Protein AF-A0A7L3DTL2-F1 (afdb_monomer_lite)

Sequence (79 aa):
MTTQTFYEVNFDDGSYSDNVYPESIISRDCIQLGPPPEGEMVQLQWTDGIIYKAKFIAAQISQIYQVSMEEYARVSCQR

Radius of gyration: 18.49 Å; chains: 1; bounding box: 64×28×30 Å

Secondary structure (DSSP, 8-state):
-EEEEEEEEEETTS-EEEEE-GGGB-SS-HHHH-PPPTT-EEEEE-TTS-EEEEEEEEEEEEEE---------------

Organism: Pluvianellus socialis (NCBI:txid227228)

Structure (mmCIF, N/CA/C/O backbone):
data_AF-A0A7L3DTL2-F1
#
_entry.id   AF-A0A7L3DTL2-F1
#
loop_
_atom_site.group_PDB
_atom_site.id
_atom_site.type_symbol
_atom_site.label_atom_id
_atom_site.label_alt_id
_atom_site.label_comp_id
_atom_site.label_asym_id
_atom_site.label_entity_id
_atom_site.label_seq_id
_atom_site.pdbx_PDB_ins_code
_atom_site.Cartn_x
_atom_site.Cartn_y
_atom_site.Cartn_z
_atom_site.occupancy
_atom_site.B_iso_or_equiv
_atom_site.auth_seq_id
_atom_site.auth_comp_id
_atom_site.auth_asym_id
_atom_site.auth_atom_id
_atom_site.pdbx_PDB_model_num
ATOM 1 N N . MET A 1 1 ? 12.422 12.108 15.461 1.00 49.75 1 MET A N 1
ATOM 2 C CA . MET A 1 1 ? 11.655 10.846 15.446 1.00 49.75 1 MET A CA 1
ATOM 3 C C . MET A 1 1 ? 10.816 10.863 14.192 1.00 49.75 1 MET A C 1
ATOM 5 O O . MET A 1 1 ? 10.074 11.821 14.017 1.00 49.75 1 MET A O 1
ATOM 9 N N . THR A 1 2 ? 10.974 9.874 13.323 1.00 59.38 2 THR A N 1
ATOM 10 C CA . THR A 1 2 ? 10.320 9.865 12.011 1.00 59.38 2 THR A CA 1
ATOM 11 C C . THR A 1 2 ? 9.392 8.661 11.996 1.00 59.38 2 THR A C 1
ATOM 13 O O . THR A 1 2 ? 9.834 7.519 12.069 1.00 59.38 2 THR A O 1
ATOM 16 N N . THR A 1 3 ? 8.087 8.901 12.035 1.00 65.06 3 THR A N 1
ATOM 17 C CA . THR A 1 3 ? 7.071 7.847 11.934 1.00 65.06 3 THR A CA 1
ATOM 18 C C . THR A 1 3 ? 6.890 7.497 10.465 1.00 65.06 3 THR A C 1
ATOM 20 O O . THR A 1 3 ? 6.555 8.384 9.680 1.00 65.06 3 THR A O 1
ATOM 23 N N . GLN A 1 4 ? 7.102 6.238 10.085 1.00 78.81 4 GLN A N 1
ATOM 24 C CA . GLN A 1 4 ? 6.851 5.769 8.724 1.00 78.81 4 GLN A CA 1
ATOM 25 C C . GLN A 1 4 ? 5.674 4.800 8.729 1.00 78.81 4 GLN A C 1
ATOM 27 O O . GLN A 1 4 ? 5.579 3.916 9.576 1.00 78.81 4 GLN A O 1
ATOM 32 N N . THR A 1 5 ? 4.750 5.006 7.798 1.00 82.00 5 THR A N 1
ATOM 33 C CA . THR A 1 5 ? 3.560 4.166 7.659 1.00 82.00 5 THR A CA 1
ATOM 34 C C . THR A 1 5 ? 3.806 3.152 6.556 1.00 82.00 5 THR A C 1
ATOM 36 O O . THR A 1 5 ? 4.141 3.543 5.439 1.00 82.00 5 THR A O 1
ATOM 39 N N . PHE A 1 6 ? 3.627 1.878 6.877 1.00 87.31 6 PHE A N 1
ATOM 40 C CA . PHE A 1 6 ? 3.710 0.753 5.960 1.00 87.31 6 PHE A CA 1
ATOM 41 C C . PHE A 1 6 ? 2.351 0.070 5.860 1.00 87.31 6 PHE A C 1
ATOM 43 O O . PHE A 1 6 ? 1.605 -0.007 6.834 1.00 87.31 6 PHE A O 1
ATOM 50 N N . TYR A 1 7 ? 2.005 -0.387 4.668 1.00 88.75 7 TYR A N 1
ATOM 51 C CA . TYR A 1 7 ? 0.762 -1.078 4.383 1.00 88.75 7 TYR A CA 1
ATOM 52 C C . TYR A 1 7 ? 1.024 -2.557 4.157 1.00 88.75 7 TYR A C 1
ATOM 54 O O . TYR A 1 7 ? 1.941 -2.952 3.436 1.00 88.75 7 TYR A O 1
ATOM 62 N N . GLU A 1 8 ? 0.149 -3.352 4.749 1.00 92.00 8 GLU A N 1
ATOM 63 C CA . GLU A 1 8 ? 0.054 -4.779 4.549 1.00 92.00 8 GLU A CA 1
ATOM 6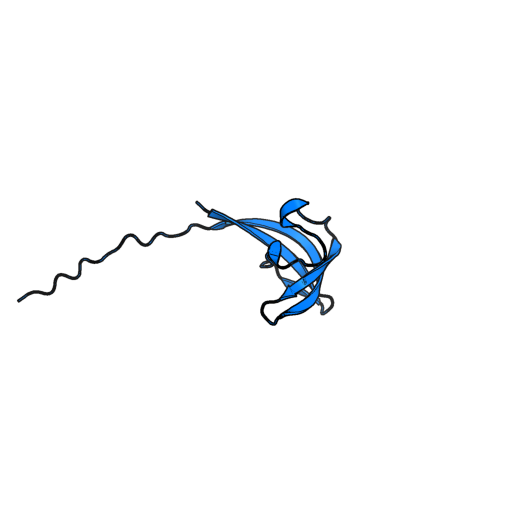4 C C . GLU A 1 8 ? -0.885 -5.051 3.391 1.00 92.00 8 GLU A C 1
ATOM 66 O O . GLU A 1 8 ? -2.041 -4.622 3.385 1.00 92.00 8 GLU A O 1
ATOM 71 N N . VAL A 1 9 ? -0.385 -5.767 2.394 1.00 91.31 9 VAL A N 1
ATOM 72 C CA . VAL A 1 9 ? -1.148 -6.168 1.223 1.00 91.31 9 VAL A CA 1
ATOM 73 C C . VAL A 1 9 ? -0.868 -7.629 0.892 1.00 91.31 9 VAL A C 1
ATOM 75 O O . VAL A 1 9 ? 0.216 -8.151 1.146 1.00 91.31 9 VAL A O 1
ATOM 78 N N . ASN A 1 10 ? -1.846 -8.293 0.291 1.00 93.38 10 ASN A N 1
ATOM 79 C CA . ASN A 1 10 ? -1.713 -9.653 -0.205 1.00 93.38 10 ASN A CA 1
ATOM 80 C C . ASN A 1 10 ? -1.871 -9.663 -1.725 1.00 93.38 10 ASN A C 1
ATOM 82 O O . ASN A 1 10 ? -2.929 -9.309 -2.242 1.00 93.38 10 ASN A O 1
ATOM 86 N N . PHE A 1 11 ? -0.822 -10.022 -2.448 1.00 90.25 11 PHE A N 1
ATOM 87 C CA . PHE A 1 11 ? -0.830 -10.099 -3.903 1.00 90.25 11 PHE A CA 1
ATOM 88 C C . PHE A 1 11 ? -1.745 -11.224 -4.398 1.00 90.25 11 PHE A C 1
ATOM 90 O O . PHE A 1 11 ? -1.982 -12.210 -3.703 1.00 90.25 11 PHE A O 1
ATOM 97 N N . ASP A 1 12 ? -2.232 -11.087 -5.631 1.00 87.25 12 ASP A N 1
ATOM 98 C CA . ASP A 1 12 ? -3.070 -12.110 -6.282 1.00 87.25 12 ASP A CA 1
ATOM 99 C C . ASP A 1 12 ? -2.347 -13.464 -6.441 1.00 87.25 12 ASP A C 1
ATOM 101 O O . ASP A 1 12 ? -2.974 -14.517 -6.416 1.00 87.25 12 ASP A O 1
ATOM 105 N N . ASP A 1 13 ? -1.011 -13.438 -6.494 1.00 86.19 13 ASP A N 1
ATOM 106 C CA . ASP A 1 13 ? -0.142 -14.624 -6.526 1.00 86.19 13 ASP A CA 1
ATOM 107 C C . ASP A 1 13 ? -0.106 -15.394 -5.183 1.00 86.19 13 ASP A C 1
ATOM 109 O O . ASP A 1 13 ? 0.482 -16.466 -5.077 1.00 86.19 13 ASP A O 1
ATOM 113 N N . GLY A 1 14 ? -0.735 -14.854 -4.130 1.00 85.69 14 GLY A N 1
ATOM 114 C CA . GLY A 1 14 ? -0.733 -15.419 -2.775 1.00 85.69 14 GLY A CA 1
ATOM 115 C C . GLY A 1 14 ? 0.462 -14.993 -1.917 1.00 85.69 14 GLY A C 1
ATOM 116 O O . GLY A 1 14 ? 0.603 -15.454 -0.784 1.00 85.69 14 GLY A O 1
ATOM 117 N N . SER A 1 15 ? 1.313 -14.112 -2.441 1.00 89.12 15 SER A N 1
ATOM 118 C CA . SER A 1 15 ? 2.419 -13.504 -1.700 1.00 89.12 15 SER A CA 1
ATOM 119 C C . SER A 1 15 ? 1.919 -12.370 -0.803 1.00 89.12 15 SER A C 1
ATOM 121 O O . SER A 1 15 ? 1.192 -11.493 -1.258 1.00 89.12 15 SER A O 1
ATOM 123 N N . TYR A 1 16 ? 2.366 -12.331 0.449 1.00 90.94 16 TYR A N 1
ATOM 124 C CA . TYR A 1 16 ? 2.058 -11.257 1.395 1.00 90.94 16 TYR A CA 1
ATOM 125 C C . TYR A 1 16 ? 3.224 -10.269 1.506 1.00 90.94 16 TYR A C 1
ATOM 127 O O . TYR A 1 16 ? 4.386 -10.672 1.456 1.00 90.94 16 TYR A O 1
ATOM 135 N N . SER A 1 17 ? 2.914 -8.984 1.673 1.00 89.06 17 SER A N 1
ATOM 136 C CA . SER A 1 17 ? 3.902 -7.928 1.881 1.00 89.06 17 SER A CA 1
ATOM 137 C C . SER A 1 17 ? 3.393 -6.891 2.875 1.00 89.06 17 SER A C 1
ATOM 139 O O . SER A 1 17 ? 2.397 -6.226 2.609 1.00 89.06 17 SER A O 1
ATOM 141 N N . ASP A 1 18 ? 4.123 -6.696 3.970 1.00 90.06 18 ASP A N 1
ATOM 142 C CA . ASP A 1 18 ? 3.854 -5.693 5.009 1.00 90.06 18 ASP A CA 1
ATOM 143 C C . ASP A 1 18 ? 4.603 -4.371 4.821 1.00 90.06 18 ASP A C 1
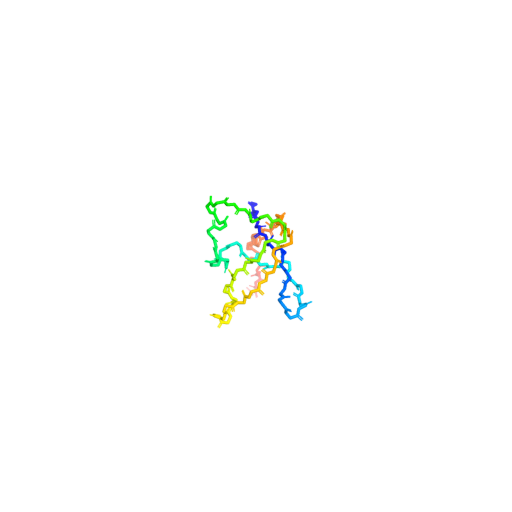ATOM 145 O O . ASP A 1 18 ? 4.346 -3.399 5.525 1.00 90.06 18 ASP A O 1
ATOM 149 N N . ASN A 1 19 ? 5.514 -4.314 3.851 1.00 88.38 19 ASN A N 1
ATOM 150 C CA . ASN A 1 19 ? 6.451 -3.208 3.677 1.00 88.38 19 ASN A CA 1
ATOM 151 C C . ASN A 1 19 ? 6.058 -2.233 2.549 1.00 88.38 19 ASN A C 1
ATOM 153 O O . ASN A 1 19 ? 6.928 -1.619 1.930 1.00 88.38 19 ASN A O 1
ATOM 157 N N . VAL A 1 20 ? 4.763 -2.084 2.250 1.00 87.19 20 VAL A N 1
ATOM 158 C CA . VAL A 1 20 ? 4.301 -1.257 1.121 1.00 87.19 20 VAL A CA 1
ATOM 159 C C . VAL A 1 20 ? 4.123 0.197 1.528 1.00 87.19 20 VAL A C 1
ATOM 161 O O . VAL A 1 20 ? 3.450 0.502 2.509 1.00 87.19 20 VAL A O 1
ATOM 164 N N . TYR A 1 21 ? 4.678 1.120 0.748 1.00 86.44 21 TYR A N 1
ATOM 165 C CA . TYR A 1 21 ? 4.473 2.539 0.997 1.00 86.44 21 TYR A CA 1
ATOM 166 C C . TYR A 1 21 ? 3.107 3.014 0.478 1.00 86.44 21 TYR A C 1
ATOM 168 O O . TYR A 1 21 ? 2.696 2.625 -0.619 1.00 86.44 21 TYR A O 1
ATOM 176 N N . PRO A 1 22 ? 2.411 3.911 1.204 1.00 85.00 22 PRO A N 1
ATOM 177 C CA . PRO A 1 22 ? 1.160 4.505 0.733 1.00 85.00 22 PRO A CA 1
ATOM 178 C C . PRO A 1 22 ? 1.325 5.290 -0.575 1.00 85.00 22 PRO A C 1
ATOM 180 O O . PRO A 1 22 ? 0.371 5.383 -1.339 1.00 85.00 22 PRO A O 1
ATOM 183 N N . GLU A 1 23 ? 2.520 5.825 -0.849 1.00 86.12 23 GLU A N 1
ATOM 184 C CA . GLU A 1 23 ? 2.847 6.531 -2.098 1.00 86.12 23 GLU A CA 1
ATOM 185 C C . GLU A 1 23 ? 2.926 5.602 -3.317 1.00 86.12 23 GLU A C 1
ATOM 187 O O . GLU A 1 23 ? 2.706 6.038 -4.442 1.00 86.12 23 GLU A O 1
ATOM 192 N N . SER A 1 24 ? 3.211 4.313 -3.104 1.00 87.88 24 SER A N 1
ATOM 193 C CA . SER A 1 24 ? 3.269 3.325 -4.183 1.00 87.88 24 SER A CA 1
ATOM 194 C C . SER A 1 24 ? 1.878 2.933 -4.679 1.00 87.88 24 SER A C 1
ATOM 196 O O . SER A 1 24 ? 1.755 2.379 -5.770 1.00 87.88 24 SER A O 1
ATOM 198 N N . ILE A 1 25 ? 0.821 3.187 -3.899 1.00 88.00 25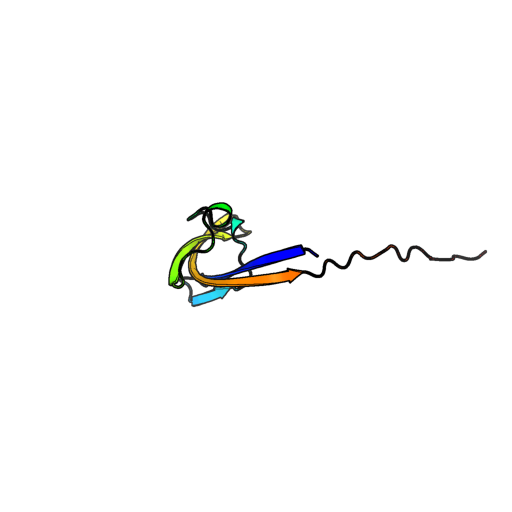 ILE A N 1
ATOM 199 C CA . ILE A 1 25 ? -0.559 2.882 -4.283 1.00 88.00 25 ILE A CA 1
ATOM 200 C C . ILE A 1 25 ? -0.999 3.896 -5.347 1.00 88.00 25 ILE A C 1
ATOM 202 O O . ILE A 1 25 ? -1.269 5.051 -5.047 1.00 88.00 25 ILE A O 1
ATOM 206 N N . ILE A 1 26 ? -1.131 3.446 -6.594 1.00 89.12 26 ILE A N 1
ATOM 207 C CA . ILE A 1 26 ? -1.622 4.274 -7.709 1.00 89.12 26 ILE A CA 1
ATOM 208 C C . ILE A 1 26 ? -3.145 4.221 -7.862 1.00 89.12 26 ILE A C 1
ATOM 210 O O . ILE A 1 26 ? -3.734 5.011 -8.591 1.00 89.12 26 ILE A O 1
ATOM 214 N N . SER A 1 27 ? -3.799 3.261 -7.204 1.00 86.38 27 SER A N 1
ATOM 215 C CA . SER A 1 27 ? -5.251 3.083 -7.297 1.00 86.38 27 SER A CA 1
ATOM 216 C C . SER A 1 27 ? -6.042 4.169 -6.573 1.00 86.38 27 SER A C 1
ATOM 218 O O . SER A 1 27 ? -7.209 4.383 -6.896 1.00 86.38 27 SER A O 1
ATOM 220 N N . ARG A 1 28 ? -5.442 4.795 -5.556 1.00 82.94 28 ARG A N 1
ATOM 221 C CA . ARG A 1 28 ? -6.026 5.883 -4.772 1.00 82.94 28 ARG A CA 1
ATOM 222 C C . ARG A 1 28 ? -4.898 6.675 -4.116 1.00 82.94 28 ARG A C 1
ATOM 224 O O . ARG A 1 28 ? -3.901 6.087 -3.708 1.00 82.94 28 ARG A O 1
ATOM 231 N N . ASP A 1 29 ? -5.096 7.971 -3.924 1.00 81.44 29 ASP A N 1
ATOM 232 C CA . ASP A 1 29 ? -4.186 8.811 -3.143 1.00 81.44 29 ASP A CA 1
ATOM 233 C C . ASP A 1 29 ? -4.298 8.485 -1.642 1.00 81.44 29 ASP A C 1
ATOM 235 O O . ASP A 1 29 ? -4.897 9.236 -0.874 1.00 81.44 29 ASP A O 1
ATOM 239 N N . CYS A 1 30 ? -3.718 7.368 -1.190 1.00 80.88 30 CYS A N 1
ATOM 240 C CA . CYS A 1 30 ? -3.692 6.991 0.231 1.00 80.88 30 CYS A CA 1
ATOM 241 C C . CYS A 1 30 ? -3.024 8.061 1.113 1.00 80.88 30 CYS A C 1
ATOM 243 O O . CYS A 1 30 ? -3.347 8.190 2.291 1.00 80.88 30 CYS A O 1
ATOM 245 N N . ILE A 1 31 ? -2.119 8.854 0.529 1.00 77.00 31 ILE A N 1
ATOM 246 C CA . ILE A 1 31 ? -1.440 9.978 1.184 1.00 77.00 31 ILE A CA 1
ATOM 247 C C . ILE A 1 31 ? -2.439 11.076 1.593 1.00 77.00 31 ILE A C 1
ATOM 249 O O . ILE A 1 31 ? -2.307 11.645 2.673 1.00 77.00 31 ILE A O 1
ATOM 253 N N . GLN A 1 32 ? -3.431 11.379 0.747 1.00 81.06 32 GLN A N 1
ATOM 254 C CA . GLN A 1 32 ? -4.399 12.460 0.990 1.00 81.06 32 GLN A CA 1
ATOM 255 C C . GLN A 1 32 ? -5.732 11.953 1.548 1.00 81.06 32 GLN A C 1
ATOM 257 O O . GLN A 1 32 ? -6.324 12.593 2.412 1.00 81.06 32 GLN A O 1
ATOM 262 N N . LEU A 1 33 ? -6.215 10.815 1.046 1.00 82.00 33 LEU A N 1
ATOM 263 C CA . LEU A 1 33 ? -7.506 10.226 1.411 1.00 82.00 33 LEU A CA 1
ATOM 264 C C . LEU A 1 33 ? -7.412 9.305 2.634 1.00 82.00 33 LEU A C 1
ATOM 266 O O . LEU A 1 33 ? -8.437 8.979 3.229 1.00 82.00 33 LEU A O 1
ATOM 270 N N . GLY A 1 34 ? -6.201 8.892 3.013 1.00 82.00 34 GLY A N 1
ATOM 271 C CA . GLY A 1 34 ? -5.969 7.920 4.075 1.00 82.00 34 GLY A CA 1
ATOM 272 C C . GLY A 1 34 ? -6.036 6.460 3.600 1.00 82.00 34 GLY A C 1
ATOM 273 O O . GLY A 1 34 ? -6.215 6.184 2.406 1.00 82.00 34 GLY A O 1
ATOM 274 N N . PRO A 1 35 ? -5.862 5.505 4.533 1.00 83.44 35 PRO A N 1
ATOM 275 C CA . PRO A 1 35 ? -5.769 4.087 4.210 1.00 83.44 35 PRO A CA 1
ATOM 276 C C . PRO A 1 35 ? -7.075 3.535 3.599 1.00 83.44 35 PRO A C 1
ATOM 278 O O . PRO A 1 35 ? -8.168 3.981 3.965 1.00 83.44 35 PRO A O 1
ATOM 281 N N . PRO A 1 36 ? -6.989 2.570 2.663 1.00 86.06 36 PRO A N 1
ATOM 282 C CA . PRO A 1 36 ? -8.152 1.850 2.155 1.00 86.06 36 PRO A CA 1
ATOM 283 C C . PRO A 1 36 ? -8.820 0.993 3.244 1.00 86.06 36 PRO A C 1
ATOM 285 O O . PRO A 1 36 ? -8.201 0.693 4.265 1.00 86.06 36 PRO A O 1
ATOM 288 N N . PRO A 1 37 ? -10.079 0.571 3.040 1.00 86.75 37 PRO A N 1
ATOM 289 C CA . PRO A 1 37 ? -10.704 -0.419 3.904 1.00 86.75 37 PRO A CA 1
ATOM 290 C C . PRO A 1 37 ? -10.037 -1.792 3.754 1.00 86.75 37 PRO A C 1
ATOM 292 O O . PRO A 1 37 ? -9.620 -2.191 2.662 1.00 86.75 37 PRO A O 1
ATOM 295 N N . GLU A 1 38 ? -9.963 -2.527 4.864 1.00 89.69 38 GLU A N 1
ATOM 296 C CA . GLU A 1 38 ? -9.414 -3.884 4.918 1.00 89.69 38 GLU A CA 1
ATOM 297 C C . GLU A 1 38 ? -10.143 -4.792 3.917 1.00 89.69 38 GLU A C 1
ATOM 299 O O . GLU A 1 38 ? -11.367 -4.938 3.924 1.00 89.69 38 GLU A O 1
ATOM 304 N N . GLY A 1 39 ? -9.379 -5.400 3.020 1.00 87.62 39 GLY A N 1
ATOM 305 C CA . GLY A 1 39 ? -9.861 -6.278 1.967 1.00 87.62 39 GLY A CA 1
ATOM 306 C C . GLY A 1 39 ? -10.168 -5.613 0.622 1.00 87.62 39 GLY A C 1
ATOM 307 O O . GLY A 1 39 ? -10.578 -6.325 -0.299 1.00 87.62 39 GLY A O 1
ATOM 308 N N . GLU A 1 40 ? -9.954 -4.305 0.470 1.00 89.81 40 GLU A N 1
ATOM 309 C CA . GLU A 1 40 ? -10.080 -3.619 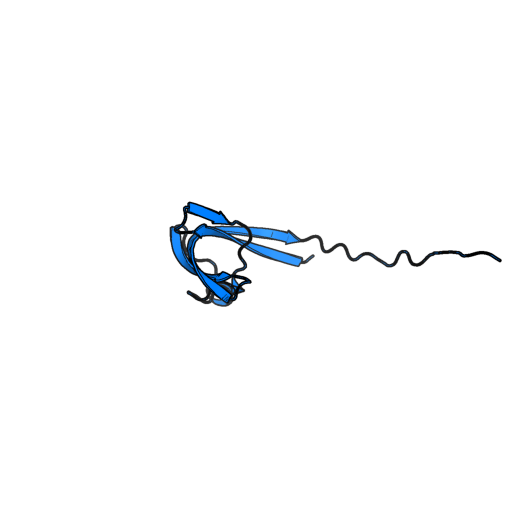-0.821 1.00 89.81 40 GLU A CA 1
ATOM 310 C C . GLU A 1 40 ? -8.952 -4.032 -1.779 1.00 89.81 40 GLU A C 1
ATOM 312 O O . GLU A 1 40 ? -7.789 -4.144 -1.390 1.00 89.81 40 GLU A O 1
ATOM 317 N N . MET A 1 41 ? -9.281 -4.275 -3.051 1.00 89.50 41 MET A N 1
ATOM 318 C CA . MET A 1 41 ? -8.262 -4.520 -4.073 1.00 89.50 41 MET A CA 1
ATOM 319 C C . MET A 1 41 ? -7.629 -3.195 -4.486 1.00 89.50 41 MET A C 1
ATOM 321 O O . MET A 1 41 ? -8.291 -2.336 -5.064 1.00 89.50 41 MET A O 1
ATOM 325 N N . VAL A 1 42 ? -6.336 -3.059 -4.222 1.00 89.94 42 VAL A N 1
ATOM 326 C CA . VAL A 1 42 ? -5.528 -1.89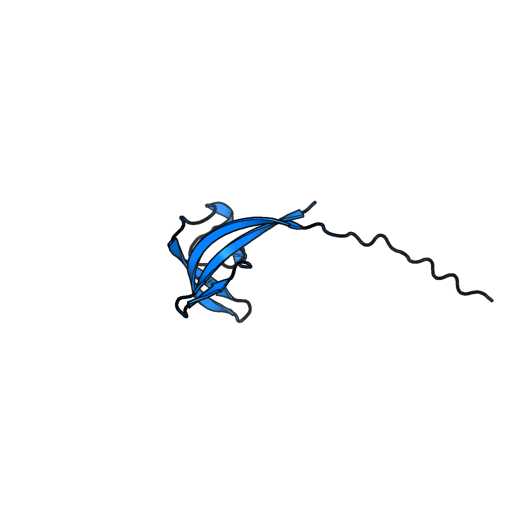8 -4.572 1.00 89.94 42 VAL A CA 1
ATOM 327 C C . VAL A 1 42 ? -4.515 -2.251 -5.655 1.00 89.94 42 VAL A C 1
ATOM 329 O O . VAL A 1 42 ? -4.002 -3.366 -5.757 1.00 89.94 42 VAL A O 1
ATOM 332 N N . GLN A 1 43 ? -4.226 -1.267 -6.495 1.00 92.38 43 GLN A N 1
ATOM 333 C CA . GLN A 1 43 ? -3.143 -1.316 -7.468 1.00 92.38 43 GLN A CA 1
ATOM 334 C C . GLN A 1 43 ? -1.999 -0.455 -6.963 1.00 92.38 43 GLN A C 1
ATOM 336 O O . GLN A 1 43 ? -2.208 0.709 -6.608 1.00 92.38 43 GLN A O 1
ATOM 341 N N . LEU A 1 44 ? -0.803 -1.023 -6.954 1.00 90.56 44 LEU A N 1
ATOM 342 C CA . LEU A 1 44 ? 0.404 -0.332 -6.541 1.00 90.56 44 LEU A CA 1
ATOM 343 C C . LEU A 1 44 ? 1.536 -0.596 -7.526 1.00 90.56 44 LEU A C 1
ATOM 345 O O . LEU A 1 44 ? 1.609 -1.661 -8.141 1.00 90.56 44 LEU A O 1
ATOM 349 N N . GLN A 1 45 ? 2.395 0.397 -7.698 1.00 90.69 45 GLN A N 1
ATOM 350 C CA . GLN A 1 45 ? 3.575 0.299 -8.538 1.00 90.69 45 GLN A CA 1
ATOM 351 C C . GLN A 1 45 ? 4.761 -0.132 -7.675 1.00 90.69 45 GLN A C 1
ATOM 353 O O . GLN A 1 45 ? 5.121 0.557 -6.721 1.00 90.69 45 GLN A O 1
ATOM 358 N N . TRP A 1 46 ? 5.347 -1.287 -7.992 1.00 85.38 46 TRP A N 1
ATOM 359 C CA . TRP A 1 46 ? 6.531 -1.785 -7.290 1.00 85.38 46 TRP A CA 1
ATOM 360 C C . TRP A 1 46 ? 7.803 -1.066 -7.751 1.00 85.38 46 TRP A C 1
ATOM 362 O O . TRP A 1 46 ? 7.786 -0.324 -8.735 1.00 85.38 46 TRP A O 1
ATOM 372 N N . THR A 1 47 ? 8.925 -1.320 -7.073 1.00 80.06 47 THR A N 1
ATOM 373 C CA . THR A 1 47 ? 10.242 -0.733 -7.395 1.00 80.06 47 THR A CA 1
ATOM 374 C C . THR A 1 47 ? 10.705 -1.018 -8.823 1.00 80.06 47 THR A C 1
ATOM 376 O O . THR A 1 47 ? 11.460 -0.238 -9.395 1.00 80.06 47 THR A O 1
ATOM 379 N N . ASP A 1 48 ? 10.218 -2.102 -9.421 1.00 84.12 48 ASP A N 1
ATOM 380 C CA . ASP A 1 48 ? 10.486 -2.499 -10.806 1.00 84.12 48 ASP A CA 1
ATOM 381 C C . ASP A 1 48 ? 9.694 -1.677 -11.839 1.00 84.12 48 ASP A C 1
ATOM 383 O O . ASP A 1 48 ? 9.833 -1.871 -13.045 1.00 84.12 48 ASP A O 1
ATOM 387 N N . GLY A 1 49 ? 8.821 -0.771 -11.387 1.00 85.81 49 GLY A N 1
AT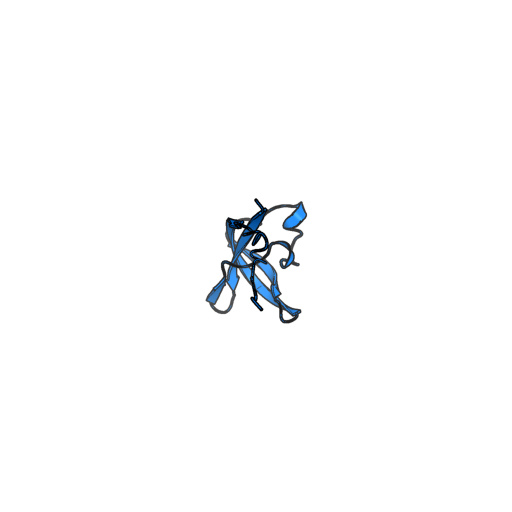OM 388 C CA . GLY A 1 49 ? 7.933 0.018 -12.238 1.00 85.81 49 GLY A CA 1
ATOM 389 C C . GLY A 1 49 ? 6.704 -0.748 -12.736 1.00 85.81 49 GLY A C 1
ATOM 390 O O . GLY A 1 49 ? 5.864 -0.162 -13.419 1.00 85.81 49 GLY A O 1
ATOM 391 N N . ILE A 1 50 ? 6.572 -2.027 -12.375 1.00 89.00 50 ILE A N 1
ATOM 392 C CA . ILE A 1 50 ? 5.436 -2.884 -12.721 1.00 89.00 50 ILE A CA 1
ATOM 393 C C . ILE A 1 50 ? 4.285 -2.638 -11.742 1.00 89.00 50 ILE A C 1
ATOM 395 O O . ILE A 1 50 ? 4.483 -2.502 -10.532 1.00 89.00 50 ILE A O 1
ATOM 399 N N . ILE A 1 51 ? 3.068 -2.592 -12.282 1.00 91.00 51 ILE A N 1
ATOM 400 C CA . ILE A 1 51 ? 1.841 -2.442 -11.502 1.00 91.00 51 ILE A CA 1
ATOM 401 C C . ILE A 1 51 ? 1.374 -3.821 -11.058 1.00 91.00 51 ILE A C 1
ATOM 403 O O . ILE A 1 51 ? 1.009 -4.658 -11.886 1.00 91.00 51 ILE A O 1
ATOM 407 N N . TYR A 1 52 ? 1.309 -4.015 -9.750 1.00 90.25 52 TYR A N 1
ATOM 408 C CA . TYR A 1 52 ? 0.766 -5.218 -9.146 1.00 90.25 52 TYR A CA 1
ATOM 409 C C . TYR A 1 52 ? -0.584 -4.930 -8.504 1.00 90.25 52 TYR A C 1
ATOM 411 O O . TYR A 1 52 ? -0.846 -3.841 -7.984 1.00 90.25 52 TYR A O 1
ATOM 419 N N . LYS A 1 53 ? -1.461 -5.932 -8.564 1.00 91.56 53 LYS A N 1
ATOM 420 C CA . LYS A 1 53 ? -2.734 -5.928 -7.850 1.00 91.56 53 LYS A CA 1
ATOM 421 C C . LYS A 1 53 ? -2.548 -6.684 -6.549 1.00 91.56 53 LYS A C 1
ATOM 423 O O . LYS A 1 53 ? -2.105 -7.832 -6.556 1.00 91.56 53 LYS A O 1
ATOM 428 N N . ALA A 1 54 ? -2.893 -6.031 -5.454 1.00 92.00 54 ALA A N 1
ATOM 429 C CA . ALA A 1 54 ? -2.840 -6.619 -4.135 1.00 92.00 54 ALA A CA 1
ATOM 430 C C . ALA A 1 54 ? -4.091 -6.234 -3.352 1.00 92.00 54 ALA A C 1
ATOM 432 O O . ALA A 1 54 ? -4.699 -5.192 -3.570 1.00 92.00 54 ALA A O 1
ATOM 433 N N . LYS A 1 55 ? -4.504 -7.096 -2.441 1.00 92.62 55 LYS A N 1
ATOM 434 C CA . LYS A 1 55 ? -5.602 -6.860 -1.522 1.00 92.62 55 LYS A CA 1
ATOM 435 C C . LYS A 1 55 ? -5.049 -6.188 -0.277 1.00 92.62 55 LYS A C 1
ATOM 437 O O . LYS A 1 55 ? -4.186 -6.761 0.377 1.00 92.62 55 LYS A O 1
ATOM 442 N N . PHE A 1 56 ? -5.529 -4.995 0.043 1.00 91.38 56 PHE A N 1
ATOM 443 C CA . PHE A 1 56 ? -5.152 -4.302 1.266 1.00 91.38 56 PHE A CA 1
ATOM 444 C C . PHE A 1 56 ? -5.597 -5.119 2.482 1.00 91.38 56 PHE A C 1
ATOM 446 O O . PHE A 1 56 ? -6.717 -5.624 2.509 1.00 91.38 56 PHE A O 1
ATOM 453 N N . ILE A 1 57 ? -4.713 -5.282 3.457 1.00 91.25 57 ILE A N 1
ATOM 454 C CA . ILE A 1 57 ? -4.963 -6.021 4.692 1.00 91.25 57 ILE A CA 1
ATOM 455 C C . ILE A 1 57 ? -5.067 -5.028 5.840 1.00 91.25 57 ILE A C 1
ATOM 457 O O . ILE A 1 57 ? -6.142 -4.917 6.406 1.00 91.25 57 ILE A O 1
ATOM 461 N N . ALA A 1 58 ? -4.003 -4.276 6.132 1.00 89.50 58 ALA A N 1
ATOM 462 C CA . ALA A 1 58 ? -3.952 -3.333 7.248 1.00 89.50 58 ALA A CA 1
ATOM 463 C C . ALA A 1 58 ? -2.890 -2.238 7.030 1.00 89.50 58 ALA A C 1
ATOM 465 O O . ALA A 1 58 ? -2.043 -2.335 6.144 1.00 89.50 58 ALA A O 1
ATOM 466 N N . ALA A 1 59 ? -2.932 -1.174 7.838 1.00 87.06 59 ALA A N 1
ATOM 467 C CA . ALA A 1 59 ? -1.914 -0.123 7.862 1.00 87.06 59 ALA A CA 1
ATOM 468 C C . ALA A 1 59 ? -1.152 -0.150 9.194 1.00 87.06 59 ALA A C 1
ATOM 470 O O . ALA A 1 59 ? -1.727 0.127 10.247 1.00 87.06 59 ALA A O 1
ATOM 471 N N . GLN A 1 60 ? 0.149 -0.422 9.136 1.00 81.44 60 GLN A N 1
ATOM 472 C CA . GLN A 1 60 ? 1.054 -0.448 10.278 1.00 81.44 60 GLN A CA 1
ATOM 473 C C . GLN A 1 60 ? 1.918 0.820 10.313 1.00 81.44 60 GLN A C 1
ATOM 475 O O . GLN A 1 60 ? 2.667 1.121 9.386 1.00 81.44 60 GLN A O 1
ATOM 480 N N . ILE A 1 61 ? 1.860 1.572 11.413 1.00 76.75 61 ILE A N 1
ATOM 481 C CA . ILE A 1 61 ? 2.713 2.750 11.620 1.00 76.75 61 ILE A CA 1
ATOM 482 C C . ILE A 1 61 ? 3.919 2.328 12.458 1.00 76.75 61 ILE A C 1
ATOM 484 O O . ILE A 1 61 ? 3.795 2.095 13.659 1.00 76.75 61 ILE A O 1
ATOM 488 N N . SER A 1 62 ? 5.092 2.267 11.833 1.00 71.12 62 SER A N 1
ATOM 489 C CA . SER A 1 62 ? 6.351 1.947 12.503 1.00 71.12 62 SER A CA 1
ATOM 490 C C . SER A 1 62 ? 7.117 3.220 12.857 1.00 71.12 62 SER A C 1
ATOM 492 O O . SER A 1 62 ? 7.389 4.083 12.018 1.00 71.12 62 SER A O 1
ATOM 494 N N . GLN A 1 63 ? 7.503 3.352 14.127 1.00 59.78 63 GLN A N 1
ATOM 495 C CA . GLN A 1 63 ? 8.423 4.404 14.557 1.00 59.78 63 GLN A CA 1
ATOM 496 C C . GLN A 1 63 ? 9.836 4.061 14.087 1.00 59.78 63 GLN A C 1
ATOM 498 O O . GLN A 1 63 ? 10.481 3.167 14.634 1.00 59.78 63 GLN A O 1
ATOM 503 N N . ILE A 1 64 ? 10.339 4.794 13.094 1.00 60.31 64 ILE A N 1
ATOM 504 C CA . ILE A 1 64 ? 11.730 4.667 12.680 1.00 60.31 64 ILE A CA 1
ATOM 505 C C . ILE A 1 64 ? 12.570 5.501 13.638 1.00 60.31 64 ILE A C 1
ATOM 507 O O . ILE A 1 64 ? 12.511 6.737 13.674 1.00 60.31 64 ILE A O 1
ATOM 511 N N . TYR A 1 65 ? 13.383 4.809 14.427 1.00 56.69 65 TYR A N 1
ATOM 512 C CA . TYR A 1 65 ? 14.512 5.427 15.098 1.00 56.69 65 TYR A CA 1
ATOM 513 C C . TYR A 1 65 ? 15.561 5.729 14.026 1.00 56.69 65 TYR A C 1
ATOM 515 O O . TYR A 1 65 ? 16.415 4.899 13.730 1.00 56.69 65 TYR A O 1
ATOM 523 N N . GLN A 1 66 ? 15.484 6.912 13.406 1.00 50.06 66 GLN A N 1
ATOM 524 C CA . GLN A 1 66 ? 16.636 7.454 12.691 1.00 50.06 66 GLN A CA 1
ATOM 525 C C . GLN A 1 66 ? 17.760 7.604 13.716 1.00 50.06 66 GLN A C 1
ATOM 527 O O . GLN A 1 66 ? 17.750 8.525 14.533 1.00 50.06 66 GLN A O 1
ATOM 532 N N . VAL A 1 67 ? 18.704 6.664 13.699 1.00 56.19 67 VAL A N 1
ATOM 533 C CA . VAL A 1 67 ? 19.976 6.825 14.391 1.00 56.19 67 VAL A CA 1
ATOM 534 C C . VAL A 1 67 ? 20.746 7.855 13.582 1.00 56.19 67 VAL A C 1
ATOM 536 O O . VAL A 1 67 ? 21.386 7.531 12.584 1.00 56.19 67 VAL A O 1
ATOM 539 N N . SER A 1 68 ? 20.642 9.120 13.980 1.00 47.62 68 SER A N 1
ATOM 540 C CA . SER A 1 68 ? 21.665 10.098 13.641 1.00 47.62 68 SER A CA 1
ATOM 541 C C . SER A 1 68 ? 22.954 9.576 14.265 1.00 47.62 68 SER A C 1
ATOM 543 O O . SER A 1 68 ? 23.138 9.675 15.475 1.00 47.62 68 SER A O 1
ATOM 545 N N . MET A 1 69 ? 23.809 8.927 13.472 1.00 47.59 69 MET A N 1
ATOM 546 C CA . MET A 1 69 ? 25.179 8.673 13.896 1.00 47.59 69 MET A CA 1
ATOM 547 C C . MET A 1 69 ? 25.850 10.041 14.016 1.00 47.59 69 MET A C 1
ATOM 549 O O . MET A 1 69 ? 26.322 10.599 13.029 1.00 47.59 69 MET A O 1
ATOM 553 N N . GLU A 1 70 ? 25.819 10.614 15.219 1.00 51.03 70 GLU A N 1
ATOM 554 C CA . GLU A 1 70 ? 26.721 11.691 15.601 1.00 51.03 70 GLU A CA 1
ATOM 555 C C . GLU A 1 70 ? 28.150 11.212 15.349 1.00 51.03 70 GLU A C 1
ATOM 557 O O . GLU A 1 70 ? 28.548 10.109 15.730 1.00 51.03 70 GLU A O 1
ATOM 562 N N . GLU A 1 71 ? 28.886 12.032 14.613 1.00 52.72 71 GLU A N 1
ATOM 563 C CA . GLU A 1 71 ? 30.210 11.735 14.105 1.00 52.72 71 GLU A CA 1
ATOM 564 C C . GLU A 1 71 ? 31.173 11.306 15.219 1.00 52.72 71 GLU A C 1
ATOM 566 O O . GLU A 1 71 ? 31.758 12.130 15.921 1.00 52.72 71 GLU A O 1
ATOM 571 N N . TYR A 1 72 ? 31.457 10.007 15.317 1.00 51.97 72 TYR A N 1
ATOM 572 C CA . TYR A 1 72 ? 32.684 9.531 15.954 1.00 51.97 72 TYR A CA 1
ATOM 573 C C . TYR A 1 72 ? 33.877 9.724 15.008 1.00 51.97 72 TYR A C 1
ATOM 575 O O . TYR A 1 72 ? 34.629 8.798 14.714 1.00 51.97 72 TYR A O 1
ATOM 583 N N . ALA A 1 73 ? 34.106 10.955 14.553 1.00 58.31 73 ALA A N 1
ATOM 584 C CA . ALA A 1 73 ? 35.379 11.347 13.963 1.00 58.31 73 ALA A CA 1
ATOM 585 C C . ALA A 1 73 ? 36.356 11.743 15.086 1.00 58.31 73 ALA A C 1
ATOM 587 O O . ALA A 1 73 ? 36.754 12.895 15.235 1.00 58.31 73 ALA A O 1
ATOM 588 N N . ARG A 1 74 ? 36.762 10.769 15.908 1.00 55.75 74 ARG A N 1
ATOM 589 C CA . ARG A 1 74 ? 37.971 10.873 16.742 1.00 55.75 74 ARG A CA 1
ATOM 590 C C . ARG A 1 74 ? 38.893 9.702 16.439 1.00 55.75 74 ARG A C 1
ATOM 592 O O . ARG A 1 74 ? 39.095 8.825 17.270 1.00 55.75 74 ARG A O 1
ATOM 599 N N . VAL A 1 75 ? 39.487 9.714 15.249 1.00 52.81 75 VAL A N 1
ATOM 600 C CA . VAL A 1 75 ? 40.720 8.960 15.001 1.00 52.81 75 VAL A CA 1
ATOM 601 C C . VAL A 1 75 ? 41.892 9.887 15.306 1.00 52.81 75 VAL A C 1
ATOM 603 O O . VAL A 1 75 ? 42.311 10.699 14.487 1.00 52.81 75 VAL A O 1
ATOM 606 N N . SER A 1 76 ? 42.410 9.786 16.526 1.00 54.84 76 SER A N 1
ATOM 607 C CA . SER A 1 76 ? 43.762 10.224 16.863 1.00 54.84 76 SER A CA 1
ATOM 608 C C . SER A 1 76 ? 44.759 9.317 16.140 1.00 54.84 76 SER A C 1
ATOM 610 O O . SER A 1 76 ? 44.900 8.155 16.514 1.00 54.84 76 SER A O 1
ATOM 612 N N . CYS A 1 77 ? 45.452 9.836 15.123 1.00 48.66 77 CYS A N 1
ATOM 613 C CA . CYS A 1 77 ? 46.655 9.201 14.589 1.00 48.66 77 CYS A CA 1
ATOM 614 C C . CYS A 1 77 ? 47.876 10.012 15.031 1.00 48.66 77 CYS A C 1
ATOM 616 O O . CYS A 1 77 ? 48.029 11.186 14.706 1.00 48.66 77 CYS A O 1
ATOM 618 N N . GLN A 1 78 ? 48.699 9.359 15.837 1.00 48.00 78 GLN A N 1
ATOM 619 C CA . GLN A 1 78 ? 49.889 9.863 16.501 1.00 48.00 78 GLN A CA 1
ATOM 620 C C . GLN A 1 78 ? 51.067 9.943 15.516 1.00 48.00 78 GLN A C 1
ATOM 622 O O . GLN A 1 78 ? 51.287 9.000 14.752 1.00 48.00 78 GLN A O 1
ATOM 627 N N . ARG A 1 79 ? 51.859 11.019 15.582 1.00 43.47 79 ARG A N 1
ATOM 628 C CA . ARG A 1 79 ? 53.315 10.934 15.426 1.00 43.47 79 ARG A CA 1
ATOM 629 C C . ARG A 1 79 ? 54.015 12.011 16.237 1.00 43.47 79 ARG A C 1
ATOM 631 O O . ARG A 1 79 ? 53.532 13.161 16.204 1.00 43.47 79 ARG A O 1
#

Foldseek 3Di:
DDKAKFWWWAFPVRDIDRHHHCVQFPQDNCVPPNDDPAQDWTWGQDPVRDITIIGTHDMDIDDDPPPPPDDPPPDDDDD

pLDDT: mean 78.36, std 15.23, range [43.47, 93.38]

InterPro domains:
  IPR040477 Lysine-specific demethylase 4-like, Tudor domain [PF18104] (39-68)